Protein AF-A0A920BRV6-F1 (afdb_monomer_lite)

Foldseek 3Di:
DPPPDDPPVVVVCVVPVPDDDDDPPVVPDDVVVVVVVVVCVVVVD

pLDDT: mean 83.64, std 11.78, range [51.78, 93.75]

Secondary structure (DSSP, 8-state):
--SSSPPHHHHHHHH-SS-PPPPSSGGGS-HHHHHHHHHHHHH--

Radius of gyration: 12.06 Å; chains: 1; bounding box: 24×30×25 Å

Structure (mmCIF, N/CA/C/O backbone):
data_AF-A0A920BRV6-F1
#
_entry.id   AF-A0A920BRV6-F1
#
loop_
_atom_site.group_PDB
_atom_site.id
_atom_site.type_symbol
_atom_site.label_atom_id
_atom_site.label_alt_id
_atom_site.label_comp_id
_atom_site.label_asym_id
_atom_site.label_entity_id
_atom_site.label_seq_id
_atom_site.pdbx_PDB_ins_code
_atom_site.Cartn_x
_atom_site.Cartn_y
_atom_site.Cartn_z
_atom_site.occupancy
_atom_site.B_iso_or_equiv
_atom_site.auth_seq_id
_atom_site.auth_comp_id
_atom_site.auth_asym_id
_atom_site.auth_atom_id
_atom_site.pdbx_PDB_model_num
ATOM 1 N N . MET A 1 1 ? -6.097 22.659 -14.546 1.00 52.72 1 MET A N 1
ATOM 2 C CA . MET A 1 1 ? -7.224 22.041 -13.816 1.00 52.72 1 MET A CA 1
ATOM 3 C C . MET A 1 1 ? -6.847 20.582 -13.615 1.00 52.72 1 MET A C 1
ATOM 5 O O . MET A 1 1 ? -6.646 19.926 -14.623 1.00 52.72 1 MET A O 1
ATOM 9 N N . GLY A 1 2 ? -6.594 20.114 -12.391 1.00 54.59 2 GLY A N 1
ATOM 10 C CA . GLY A 1 2 ? -6.142 18.722 -12.180 1.00 54.59 2 GLY A CA 1
ATOM 11 C C . GLY A 1 2 ? -5.344 18.447 -10.902 1.00 54.59 2 GLY A C 1
ATOM 12 O O . GLY A 1 2 ? -5.032 17.299 -10.636 1.00 54.59 2 GLY A O 1
ATOM 13 N N . TYR A 1 3 ? -5.021 19.474 -10.109 1.00 56.50 3 TYR A N 1
ATOM 14 C CA . TYR A 1 3 ? -4.323 19.314 -8.824 1.00 56.50 3 TYR A CA 1
ATOM 15 C C . TYR A 1 3 ? -5.269 19.233 -7.613 1.00 56.50 3 TYR A C 1
ATOM 17 O O . TYR A 1 3 ? -4.800 19.046 -6.496 1.00 56.50 3 TYR A O 1
ATOM 25 N N . GLU A 1 4 ? -6.583 19.392 -7.814 1.00 60.75 4 GLU A N 1
ATOM 26 C CA . GLU A 1 4 ? -7.568 19.438 -6.718 1.00 60.75 4 GLU A CA 1
ATOM 27 C C . GLU A 1 4 ? -8.381 18.144 -6.559 1.00 60.75 4 GLU A C 1
ATOM 29 O O . GLU A 1 4 ? -8.984 17.933 -5.510 1.00 60.75 4 GLU A O 1
ATOM 34 N N . GLU A 1 5 ? -8.368 17.248 -7.550 1.00 71.19 5 GLU A N 1
ATOM 35 C CA . GLU A 1 5 ? -8.964 15.916 -7.414 1.00 71.19 5 GLU A CA 1
ATOM 36 C C . GLU A 1 5 ? -7.873 14.925 -7.013 1.00 71.19 5 GLU A C 1
ATOM 38 O O . GLU A 1 5 ? -6.860 14.784 -7.701 1.00 71.19 5 GLU A O 1
ATOM 43 N N . GLY A 1 6 ? -8.057 14.251 -5.874 1.00 71.00 6 GLY A N 1
ATOM 44 C CA . GLY A 1 6 ? -7.163 13.177 -5.467 1.00 71.00 6 GLY A CA 1
ATOM 45 C C . GLY A 1 6 ? -7.102 12.090 -6.543 1.00 71.00 6 GLY A C 1
ATOM 46 O O . GLY A 1 6 ? -8.067 11.844 -7.268 1.00 71.00 6 GLY A O 1
ATOM 47 N N . GLY A 1 7 ? -5.956 11.417 -6.645 1.00 85.56 7 GLY A N 1
ATOM 48 C CA . GLY A 1 7 ? -5.823 10.245 -7.502 1.00 85.56 7 GLY A CA 1
ATOM 49 C C . GLY A 1 7 ? -6.853 9.163 -7.158 1.00 85.56 7 GLY A C 1
ATOM 50 O O . GLY A 1 7 ? -7.350 9.068 -6.037 1.00 85.56 7 GLY A O 1
ATOM 51 N N . GLN A 1 8 ? -7.148 8.295 -8.124 1.00 86.75 8 GLN A N 1
ATOM 52 C CA . GLN A 1 8 ? -8.159 7.241 -7.991 1.00 86.75 8 GLN A CA 1
ATOM 53 C C . GLN A 1 8 ? -7.995 6.392 -6.714 1.00 86.75 8 GLN A C 1
ATOM 55 O O . GLN A 1 8 ? -8.984 6.069 -6.056 1.00 86.75 8 GLN A O 1
ATOM 60 N N . LEU A 1 9 ? -6.752 6.066 -6.341 1.00 86.88 9 LEU A N 1
ATOM 61 C CA . LEU A 1 9 ? -6.450 5.320 -5.120 1.00 86.88 9 LEU A CA 1
ATOM 62 C C . LEU A 1 9 ? -6.670 6.160 -3.853 1.00 86.88 9 LEU A C 1
ATOM 64 O O . LEU A 1 9 ? -7.301 5.688 -2.910 1.00 86.88 9 LEU A O 1
ATOM 68 N N . THR A 1 10 ? -6.191 7.407 -3.825 1.00 88.75 10 THR A N 1
ATOM 69 C CA . THR A 1 10 ? -6.300 8.263 -2.633 1.00 88.75 10 THR A CA 1
ATOM 70 C C . THR A 1 10 ? -7.752 8.643 -2.348 1.00 88.75 10 THR A C 1
ATOM 72 O O . THR A 1 10 ? -8.171 8.647 -1.192 1.00 88.75 10 THR A O 1
ATOM 75 N N . GLU A 1 11 ? -8.564 8.854 -3.385 1.00 91.69 11 GLU A N 1
ATOM 76 C CA . GLU A 1 11 ? -10.011 9.051 -3.259 1.00 91.69 11 GLU A CA 1
ATOM 77 C C . GLU A 1 11 ? -10.732 7.798 -2.749 1.00 91.69 11 GLU A C 1
ATOM 79 O O . GLU A 1 11 ? -11.608 7.892 -1.883 1.00 91.69 11 GLU A O 1
ATOM 84 N N . ALA A 1 12 ? -10.363 6.61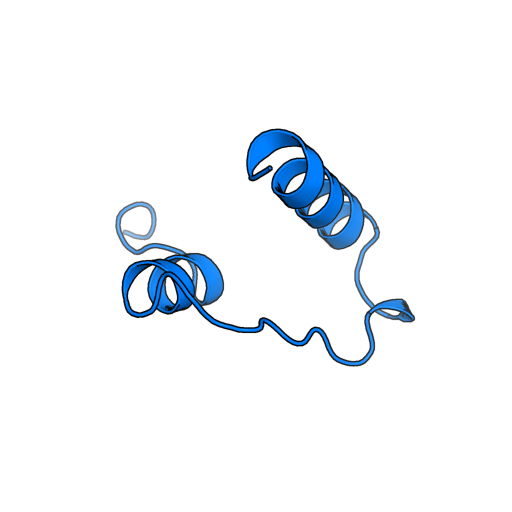4 -3.250 1.00 89.50 12 ALA A N 1
ATOM 85 C CA . ALA A 1 12 ? -10.958 5.352 -2.815 1.00 89.50 12 ALA A CA 1
ATOM 86 C C . ALA A 1 12 ? -10.679 5.073 -1.329 1.00 89.50 12 ALA A C 1
ATOM 88 O O . ALA A 1 12 ? -11.612 4.762 -0.582 1.00 89.50 12 ALA A O 1
ATOM 89 N N . VAL A 1 13 ? -9.431 5.261 -0.887 1.00 89.81 13 VAL A N 1
ATOM 90 C CA . VAL A 1 13 ? -9.030 5.089 0.518 1.00 89.81 13 VAL A CA 1
ATOM 91 C C . VAL A 1 13 ? -9.670 6.159 1.407 1.00 89.81 13 VAL A C 1
ATOM 93 O O . VAL A 1 13 ? -10.203 5.825 2.462 1.00 89.81 13 VAL A O 1
ATOM 96 N N . ARG A 1 14 ? -9.743 7.429 0.975 1.00 90.31 14 ARG A N 1
ATOM 97 C CA . ARG A 1 14 ? -10.402 8.492 1.762 1.00 90.31 14 ARG A CA 1
ATOM 98 C C . ARG A 1 14 ? -11.883 8.200 2.015 1.00 90.31 14 ARG A C 1
ATOM 100 O O . ARG A 1 14 ? -12.395 8.497 3.091 1.00 90.31 14 ARG A O 1
ATOM 107 N N . ARG A 1 15 ? -12.580 7.611 1.037 1.00 93.44 15 ARG A N 1
ATOM 108 C CA . ARG A 1 15 ? -13.993 7.216 1.178 1.00 93.44 15 ARG A CA 1
ATOM 109 C C . ARG A 1 15 ? -14.179 5.954 2.027 1.00 93.44 15 ARG A C 1
ATOM 111 O O . ARG A 1 15 ? -15.237 5.804 2.635 1.00 93.44 15 ARG A O 1
ATOM 118 N N . LYS A 1 16 ? -13.197 5.045 2.055 1.00 92.25 16 LYS A N 1
ATOM 119 C CA . LYS A 1 16 ? -13.215 3.790 2.832 1.00 92.25 16 LYS A CA 1
ATOM 120 C C . LYS A 1 16 ? -11.850 3.547 3.502 1.00 92.25 16 LYS A C 1
ATOM 122 O O . LYS A 1 16 ? -11.054 2.763 2.980 1.00 92.25 16 LYS A O 1
ATOM 127 N N . PRO A 1 17 ? -11.601 4.173 4.669 1.00 88.75 17 PRO A N 1
ATOM 128 C CA . PRO A 1 17 ? -10.278 4.186 5.303 1.00 88.75 17 PRO A CA 1
ATOM 129 C C . PRO A 1 17 ? -9.774 2.796 5.691 1.00 88.75 17 PRO A C 1
ATOM 131 O O . PRO A 1 17 ? -8.592 2.505 5.577 1.00 88.75 17 PRO A O 1
ATOM 134 N N . PHE A 1 18 ? -10.685 1.916 6.111 1.00 91.88 18 PHE A N 1
ATOM 135 C CA . PHE A 1 18 ? -10.380 0.529 6.443 1.00 91.88 18 PHE A CA 1
ATOM 136 C C . PHE A 1 18 ? -10.794 -0.359 5.277 1.00 91.88 18 PHE A C 1
ATOM 138 O O . PHE A 1 18 ? -11.932 -0.826 5.191 1.00 91.88 18 PHE A O 1
ATOM 145 N N . SER A 1 19 ? -9.876 -0.531 4.337 1.00 90.56 19 SER A N 1
ATOM 146 C CA . SER A 1 19 ? -1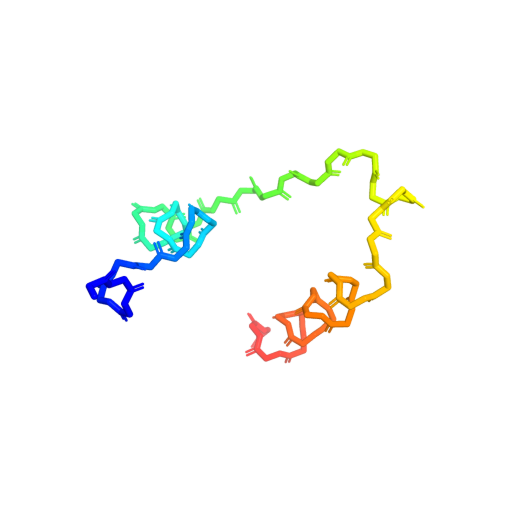0.075 -1.358 3.155 1.00 90.56 19 SER A CA 1
ATOM 147 C C . SER A 1 19 ? -8.805 -2.130 2.825 1.00 90.56 19 SER A C 1
ATOM 149 O O . SER A 1 19 ? -7.702 -1.741 3.198 1.00 90.56 19 SER A O 1
ATOM 151 N N . VAL A 1 20 ? -8.977 -3.260 2.143 1.00 91.06 20 VAL A N 1
ATOM 152 C CA . VAL A 1 20 ? -7.860 -4.013 1.575 1.00 91.06 20 VAL A CA 1
ATOM 153 C C . VAL A 1 20 ? -7.652 -3.513 0.153 1.00 91.06 20 VAL A C 1
ATOM 155 O O . VAL A 1 20 ? -8.581 -3.554 -0.656 1.00 91.06 20 VAL A O 1
ATOM 158 N N . VAL A 1 21 ? -6.444 -3.039 -0.143 1.00 90.38 21 VAL A N 1
ATOM 159 C CA . VAL A 1 21 ? -6.039 -2.636 -1.492 1.00 90.38 21 VAL A CA 1
ATOM 160 C C . VAL A 1 21 ? -5.284 -3.799 -2.127 1.00 90.38 21 VAL A C 1
ATOM 162 O O . VAL A 1 21 ? -4.261 -4.233 -1.605 1.00 90.38 21 VAL A O 1
ATOM 165 N N . LEU A 1 22 ? -5.806 -4.317 -3.239 1.00 92.38 22 LEU A N 1
ATOM 166 C CA . LEU A 1 22 ? -5.159 -5.362 -4.029 1.00 92.38 22 LEU A CA 1
ATOM 167 C C . LEU A 1 22 ? -4.450 -4.721 -5.223 1.00 92.38 22 LEU A C 1
ATOM 169 O O . LEU A 1 22 ? -5.080 -4.004 -5.999 1.00 92.38 22 LEU A O 1
ATOM 173 N N . PHE A 1 23 ? -3.164 -5.016 -5.379 1.00 90.38 23 PHE A N 1
ATOM 174 C CA . PHE A 1 23 ? -2.402 -4.692 -6.580 1.00 90.38 23 PHE A CA 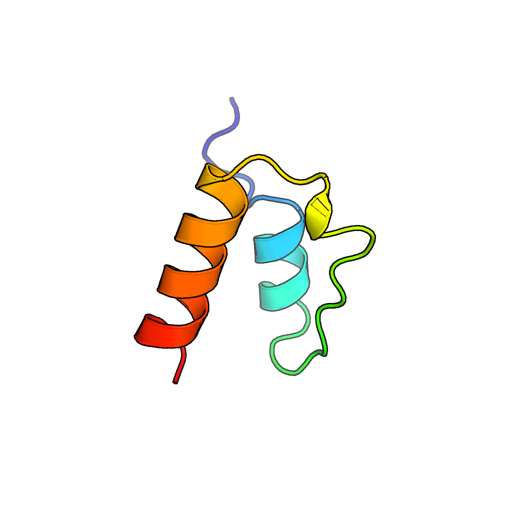1
ATOM 175 C C . PHE A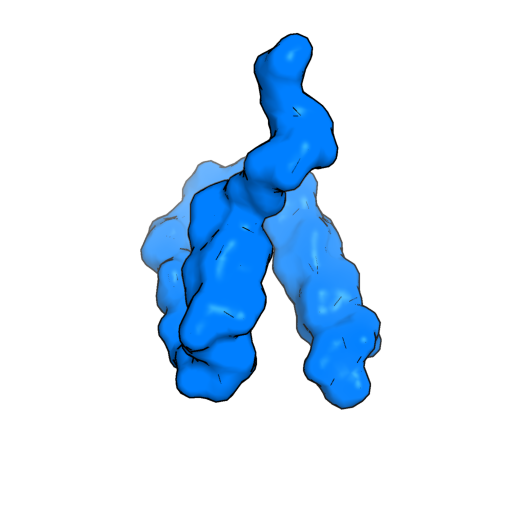 1 23 ? -2.240 -5.965 -7.407 1.00 90.38 23 PHE A C 1
ATOM 177 O O . PHE A 1 23 ? -1.638 -6.927 -6.933 1.00 90.38 23 PHE A O 1
ATOM 184 N N . ASP A 1 24 ? -2.809 -5.974 -8.610 1.00 92.75 24 ASP A N 1
ATOM 185 C CA . ASP A 1 24 ? -2.671 -7.083 -9.557 1.00 92.75 24 ASP A CA 1
ATOM 186 C C . ASP A 1 24 ? -1.438 -6.871 -10.451 1.00 92.75 24 ASP A C 1
ATOM 188 O O . ASP A 1 24 ? -1.073 -5.728 -10.729 1.00 92.75 24 ASP A O 1
ATOM 192 N N . GLU A 1 25 ? -0.794 -7.961 -10.872 1.00 93.75 25 GLU A N 1
ATOM 193 C CA . GLU A 1 25 ? 0.416 -7.969 -11.720 1.00 93.75 25 GLU A CA 1
ATOM 194 C C . GLU A 1 25 ? 1.520 -6.969 -11.292 1.00 93.75 25 GLU A C 1
ATOM 196 O O . GLU A 1 25 ? 2.132 -6.288 -12.124 1.00 93.75 25 GLU A O 1
ATOM 201 N N . ILE A 1 26 ? 1.782 -6.841 -9.984 1.00 87.38 26 ILE A N 1
ATOM 202 C CA . ILE A 1 26 ? 2.725 -5.846 -9.440 1.00 87.38 26 ILE A CA 1
ATOM 203 C C . ILE A 1 26 ? 4.145 -5.976 -10.021 1.00 87.38 26 ILE A C 1
ATOM 205 O O . ILE A 1 26 ? 4.876 -4.992 -10.108 1.00 87.38 26 ILE A O 1
ATOM 209 N N . GLU A 1 27 ? 4.529 -7.163 -10.485 1.00 91.06 27 GLU A N 1
ATOM 210 C CA . GLU A 1 27 ? 5.805 -7.431 -11.147 1.00 91.06 27 GLU A CA 1
ATOM 211 C C . GLU A 1 27 ? 5.983 -6.700 -12.487 1.00 91.06 27 GLU A C 1
ATOM 213 O O . GLU A 1 27 ? 7.114 -6.536 -12.945 1.00 91.06 27 GLU A O 1
ATOM 218 N N . LYS A 1 28 ? 4.888 -6.255 -13.121 1.00 92.12 28 LYS A N 1
ATOM 219 C CA . LYS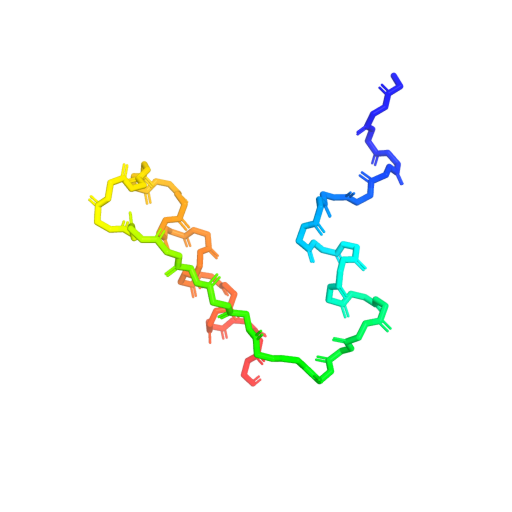 A 1 28 ? 4.919 -5.475 -14.369 1.00 92.12 28 LYS A CA 1
ATOM 220 C C . LYS A 1 28 ? 4.913 -3.965 -14.132 1.00 92.12 28 LYS A C 1
ATOM 222 O O . LYS A 1 28 ? 5.073 -3.202 -15.087 1.00 92.12 28 LYS A O 1
ATOM 227 N N . ALA A 1 29 ? 4.691 -3.520 -12.895 1.00 89.00 29 ALA A N 1
ATOM 228 C CA . ALA A 1 29 ? 4.639 -2.104 -12.568 1.00 89.00 29 ALA A CA 1
ATOM 229 C C . ALA A 1 29 ? 6.017 -1.442 -12.723 1.00 89.00 29 ALA A C 1
ATOM 231 O O . ALA A 1 29 ? 7.063 -2.066 -12.542 1.00 89.00 29 ALA A O 1
ATOM 232 N N . HIS A 1 30 ? 6.021 -0.145 -13.039 1.00 93.38 30 HIS A N 1
ATOM 233 C CA . HIS A 1 30 ? 7.261 0.627 -13.074 1.00 93.38 30 HIS A CA 1
ATOM 234 C C . HIS A 1 30 ? 7.890 0.671 -11.668 1.00 93.38 30 HIS A C 1
ATOM 236 O O . HIS A 1 30 ? 7.145 0.840 -10.697 1.00 93.38 30 HIS A O 1
ATOM 242 N N . PRO A 1 31 ? 9.229 0.598 -11.529 1.00 89.00 31 PRO A N 1
ATOM 243 C CA . PRO A 1 31 ? 9.899 0.637 -10.226 1.00 89.00 31 PRO A CA 1
ATOM 244 C C . PRO A 1 31 ? 9.472 1.801 -9.315 1.00 89.00 31 PRO A C 1
ATOM 246 O O . PRO A 1 31 ? 9.389 1.637 -8.101 1.00 89.00 31 PRO A O 1
ATOM 249 N N . ASP A 1 32 ? 9.119 2.954 -9.887 1.00 89.94 32 ASP A N 1
ATOM 250 C CA . ASP A 1 32 ? 8.647 4.120 -9.124 1.00 89.94 32 ASP A CA 1
ATOM 251 C C . ASP A 1 32 ? 7.320 3.882 -8.389 1.00 89.94 32 ASP A C 1
ATOM 253 O O . ASP A 1 32 ? 7.097 4.453 -7.323 1.00 89.94 32 ASP A O 1
ATOM 257 N N . VAL A 1 33 ? 6.452 3.011 -8.917 1.00 88.06 33 VAL A N 1
ATOM 258 C CA . VAL A 1 33 ? 5.222 2.597 -8.222 1.00 88.06 33 VAL A CA 1
ATOM 259 C C . VAL A 1 33 ? 5.590 1.829 -6.959 1.00 88.06 33 VAL A C 1
ATOM 261 O O . VAL A 1 33 ? 5.013 2.061 -5.902 1.00 88.06 33 VAL A O 1
ATOM 264 N N . PHE A 1 34 ? 6.596 0.960 -7.051 1.00 85.06 34 PHE A N 1
ATOM 265 C CA . PHE A 1 34 ? 7.096 0.195 -5.916 1.00 85.06 34 PHE A CA 1
ATOM 266 C C . PHE A 1 34 ? 7.675 1.112 -4.834 1.00 85.06 34 PHE A C 1
ATOM 268 O O . PHE A 1 34 ? 7.340 0.957 -3.664 1.00 85.06 34 PHE A O 1
ATOM 275 N N . ASN A 1 35 ? 8.469 2.113 -5.224 1.00 86.06 35 ASN A N 1
ATOM 276 C CA . ASN A 1 35 ? 9.022 3.100 -4.292 1.00 86.06 35 ASN A CA 1
ATOM 277 C C . ASN A 1 35 ? 7.919 3.882 -3.561 1.00 86.06 35 ASN A C 1
ATOM 279 O O . ASN A 1 35 ? 8.001 4.077 -2.350 1.00 86.06 35 ASN A O 1
ATOM 283 N N . ALA A 1 36 ? 6.856 4.273 -4.270 1.00 88.12 36 ALA A N 1
ATOM 284 C CA . ALA A 1 36 ? 5.712 4.941 -3.656 1.00 88.12 36 ALA A CA 1
ATOM 285 C C . ALA A 1 36 ? 4.948 4.023 -2.680 1.00 88.12 36 ALA A C 1
ATOM 287 O O . ALA A 1 36 ? 4.526 4.471 -1.616 1.00 88.12 36 ALA A O 1
ATOM 288 N N . LEU A 1 37 ? 4.789 2.735 -3.007 1.00 86.62 37 LEU A N 1
ATOM 289 C CA . LEU A 1 37 ? 4.171 1.762 -2.099 1.00 86.62 37 LEU A CA 1
ATOM 290 C C . LEU A 1 37 ? 5.003 1.552 -0.833 1.00 86.62 37 LEU A C 1
ATOM 292 O O . LEU A 1 37 ? 4.433 1.488 0.253 1.00 86.62 37 LEU A O 1
ATOM 296 N N . LEU A 1 38 ? 6.332 1.484 -0.958 1.00 84.62 38 LEU A N 1
ATOM 297 C CA . LEU A 1 38 ? 7.231 1.386 0.193 1.00 84.62 38 LEU A CA 1
ATOM 298 C C . LEU A 1 38 ? 7.071 2.590 1.124 1.00 84.62 38 LEU A C 1
ATOM 300 O O . LEU A 1 38 ? 6.907 2.400 2.324 1.00 84.62 38 LEU A O 1
ATOM 304 N N . GLN A 1 39 ? 6.996 3.804 0.573 1.00 85.50 39 GLN A N 1
ATOM 30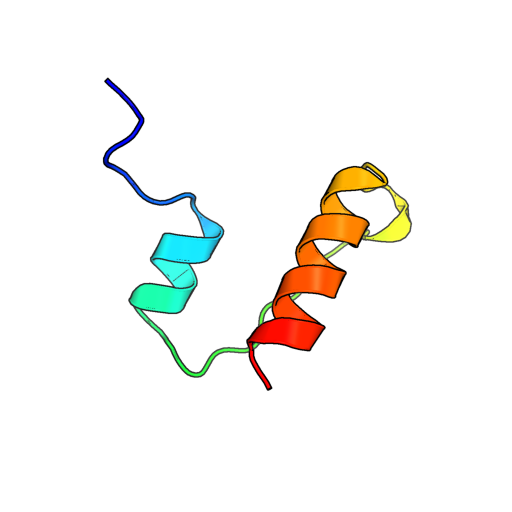5 C CA . GLN A 1 39 ? 6.755 5.007 1.369 1.00 85.50 39 GLN A CA 1
ATOM 306 C C . GLN A 1 39 ? 5.430 4.937 2.150 1.00 85.50 39 GLN A C 1
ATOM 308 O O . GLN A 1 39 ? 5.385 5.281 3.327 1.00 85.50 39 GLN A O 1
ATOM 313 N N . ILE A 1 40 ? 4.352 4.441 1.533 1.00 86.25 40 ILE A N 1
ATOM 314 C CA . ILE A 1 40 ? 3.050 4.287 2.208 1.00 86.25 40 ILE A CA 1
ATOM 315 C C . ILE A 1 40 ? 3.128 3.267 3.354 1.00 86.25 40 ILE A C 1
ATOM 317 O O . ILE A 1 40 ? 2.517 3.477 4.399 1.00 86.25 40 ILE A O 1
ATOM 321 N N . LEU A 1 41 ? 3.860 2.166 3.168 1.00 82.31 41 LEU A N 1
ATOM 322 C CA . LEU A 1 41 ? 4.034 1.135 4.197 1.00 82.31 41 LEU A CA 1
ATOM 323 C C . LEU A 1 41 ? 4.899 1.613 5.372 1.00 82.31 41 LEU A C 1
ATOM 325 O O . LEU A 1 41 ? 4.708 1.140 6.489 1.00 82.31 41 LEU A O 1
ATOM 329 N N . GLU A 1 42 ? 5.831 2.533 5.126 1.00 83.00 42 GLU A N 1
ATOM 330 C CA . GLU A 1 42 ? 6.689 3.128 6.156 1.00 83.00 42 GLU A CA 1
ATOM 331 C C . GLU A 1 42 ? 5.990 4.258 6.931 1.00 83.00 42 GLU A C 1
ATOM 333 O O . GLU A 1 42 ? 6.126 4.333 8.150 1.00 83.00 42 GLU A O 1
ATOM 338 N N . GLU A 1 43 ? 5.231 5.125 6.254 1.00 79.06 43 GLU A N 1
ATOM 339 C CA . GLU A 1 43 ? 4.559 6.283 6.870 1.00 79.06 43 GLU A CA 1
ATOM 340 C C . GLU A 1 43 ? 3.157 5.964 7.429 1.00 79.06 43 GLU A C 1
ATOM 342 O O . GLU A 1 43 ? 2.656 6.697 8.281 1.00 79.06 43 GLU A O 1
ATOM 347 N N . GLY A 1 44 ? 2.503 4.901 6.944 1.00 61.75 44 GLY A N 1
ATOM 348 C CA . GLY A 1 44 ? 1.120 4.538 7.283 1.00 61.75 44 GLY A CA 1
ATOM 349 C C . GLY A 1 44 ? 0.942 3.544 8.439 1.00 61.75 44 GLY A C 1
ATOM 350 O O . GLY A 1 44 ? -0.195 3.127 8.682 1.00 61.75 44 GLY A O 1
ATOM 351 N N . GLY A 1 45 ? 2.034 3.130 9.095 1.00 51.78 45 GLY A N 1
ATOM 352 C CA . GLY A 1 45 ? 2.048 2.220 10.253 1.00 51.78 45 GLY A CA 1
ATOM 353 C C . GLY A 1 45 ? 1.751 2.882 11.595 1.00 51.78 45 GLY A C 1
ATOM 354 O O . GLY A 1 45 ? 1.995 4.100 11.740 1.00 51.78 45 GLY A O 1
#

Sequence (45 aa):
MGYEEGGQLTEAVRRKPFSVVLFDEIEKAHPDVFNALLQILEEGG